Protein AF-A0A356QNW9-F1 (afdb_monomer_lite)

Sequence (130 aa):
RPGVWLYSIDDLGQACDSNRRRRQNQLPAALTIVDEETRRFMGDLHHRSTVPVIEQLRAGWNETGEVELDRLFRKLPELDESSQKEIRQAFERYAAKMLHPPMASLRSESKAGPPHGLLEALRRLFDLKE

Foldseek 3Di:
DPDDDDDDVVNVVVVVVVVVVVVVVCVVVVVVVVVVVVQVVQLVVLLVVVVVLLVQLLVVLVVVLVVVLVVVCVVCVVDDPVRSVVVSVVSVVVSCVVSVVLSVVSNVVSNVGRPCPSSVVSCVVRVGDD

pLDDT: mean 86.73, std 9.59, range [52.38, 97.38]

Structure (mmCIF, N/CA/C/O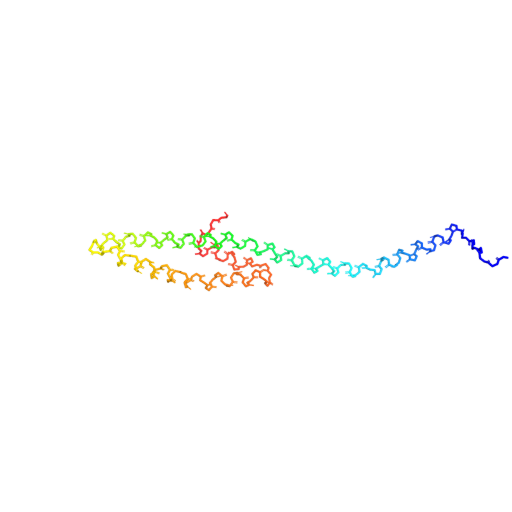 backbone):
data_AF-A0A356QNW9-F1
#
_entry.id   AF-A0A356QNW9-F1
#
loop_
_atom_site.group_PDB
_atom_site.id
_atom_site.type_symbol
_atom_site.label_atom_id
_atom_site.label_alt_id
_atom_site.label_comp_id
_atom_site.label_asym_id
_atom_site.label_entity_id
_atom_site.label_seq_id
_atom_site.pdbx_PDB_ins_code
_atom_site.Cartn_x
_atom_site.Cartn_y
_atom_site.Cartn_z
_atom_site.occupancy
_atom_site.B_iso_or_equiv
_atom_site.auth_seq_id
_atom_site.auth_comp_id
_atom_site.auth_asym_id
_atom_site.auth_atom_id
_atom_site.pdbx_PDB_model_num
ATOM 1 N N . ARG A 1 1 ? 32.084 26.393 -61.274 1.00 52.38 1 ARG A N 1
ATOM 2 C CA . ARG A 1 1 ? 31.153 27.075 -60.344 1.00 52.38 1 ARG A CA 1
ATOM 3 C C . ARG A 1 1 ? 31.309 26.416 -58.980 1.00 52.38 1 ARG A C 1
ATOM 5 O O . ARG A 1 1 ? 30.937 25.254 -58.878 1.00 52.38 1 ARG A O 1
ATOM 12 N N . PRO A 1 2 ? 31.911 27.079 -57.982 1.00 62.78 2 PRO A N 1
ATOM 13 C CA . PRO A 1 2 ? 31.852 26.579 -56.614 1.00 62.78 2 PRO A CA 1
ATOM 14 C C . PRO A 1 2 ? 30.390 26.650 -56.139 1.00 62.78 2 PRO A C 1
ATOM 16 O O . PRO A 1 2 ? 29.737 27.661 -56.387 1.00 62.78 2 PRO A O 1
ATOM 19 N N . GLY A 1 3 ? 29.865 25.579 -55.534 1.00 79.75 3 GLY A N 1
ATOM 20 C CA . GLY A 1 3 ? 28.503 25.550 -54.968 1.00 79.75 3 GLY A CA 1
ATOM 21 C C . GLY A 1 3 ? 27.479 24.631 -55.651 1.00 79.75 3 GLY A C 1
ATOM 22 O O . GLY A 1 3 ? 26.285 24.833 -55.457 1.00 79.75 3 GLY A O 1
ATOM 23 N N . VAL A 1 4 ? 27.901 23.643 -56.448 1.00 85.19 4 VAL A N 1
ATOM 24 C CA . VAL A 1 4 ? 27.004 22.596 -56.977 1.00 85.19 4 VAL A CA 1
ATOM 25 C C . VAL A 1 4 ? 27.518 21.229 -56.531 1.00 85.19 4 VAL A C 1
ATOM 27 O O . VAL A 1 4 ? 28.680 20.910 -56.782 1.00 85.19 4 VAL A O 1
ATOM 30 N N . TRP A 1 5 ? 26.657 20.433 -55.890 1.00 86.50 5 TRP A N 1
ATOM 31 C CA . TRP A 1 5 ? 26.933 19.050 -55.487 1.00 86.50 5 TRP A CA 1
ATOM 32 C C . TRP A 1 5 ? 26.065 18.089 -56.299 1.00 86.50 5 TRP A C 1
ATOM 34 O O . TRP A 1 5 ? 24.870 18.330 -56.470 1.00 86.50 5 TRP A O 1
ATOM 44 N N . LEU A 1 6 ? 26.670 17.009 -56.794 1.00 87.12 6 LEU A N 1
ATOM 45 C CA . LEU A 1 6 ? 25.974 15.906 -57.448 1.00 87.12 6 LEU A CA 1
ATOM 46 C C . LEU A 1 6 ? 25.867 14.757 -56.447 1.00 87.12 6 LEU A C 1
ATOM 48 O O . LEU A 1 6 ? 26.887 14.299 -55.942 1.00 87.12 6 LEU A O 1
ATOM 52 N N . TYR A 1 7 ? 24.645 14.306 -56.194 1.00 90.25 7 TYR A N 1
ATOM 53 C CA . TYR A 1 7 ? 24.368 13.098 -55.429 1.00 90.25 7 TYR A CA 1
ATOM 54 C C . TYR A 1 7 ? 23.663 12.096 -56.337 1.00 90.25 7 TYR A C 1
ATOM 56 O O . TYR A 1 7 ? 22.772 12.455 -57.110 1.00 90.25 7 TYR A O 1
ATOM 64 N N . SER A 1 8 ? 24.079 10.846 -56.237 1.00 93.00 8 SER A N 1
ATOM 65 C CA . SER A 1 8 ? 23.524 9.692 -56.927 1.00 93.00 8 SER A CA 1
ATOM 66 C C . SER A 1 8 ? 22.657 8.858 -55.979 1.00 93.00 8 SER A C 1
ATOM 68 O O . SER A 1 8 ? 22.595 9.090 -54.769 1.00 93.00 8 SER A O 1
ATOM 70 N N . ILE A 1 9 ? 21.976 7.854 -56.529 1.00 91.12 9 ILE A N 1
ATOM 71 C CA . ILE A 1 9 ? 21.210 6.888 -55.732 1.00 91.12 9 ILE A CA 1
ATOM 72 C C . ILE A 1 9 ? 22.138 6.097 -54.792 1.00 91.12 9 ILE A C 1
ATOM 74 O O . ILE A 1 9 ? 21.743 5.792 -53.666 1.00 91.12 9 ILE A O 1
ATOM 78 N N . ASP A 1 10 ? 23.383 5.841 -55.198 1.00 92.19 10 ASP A N 1
ATOM 79 C CA . ASP A 1 10 ? 24.368 5.136 -54.370 1.00 92.19 10 ASP A CA 1
ATOM 80 C C . ASP A 1 10 ? 24.761 5.952 -53.127 1.00 92.19 10 ASP A C 1
ATOM 82 O O . ASP A 1 10 ? 24.916 5.394 -52.037 1.00 92.19 10 ASP A O 1
ATOM 86 N N . ASP A 1 11 ? 24.831 7.283 -53.250 1.00 92.19 11 ASP A N 1
ATOM 87 C CA . ASP A 1 11 ? 25.099 8.182 -52.119 1.00 92.19 11 ASP A CA 1
ATOM 88 C C . ASP A 1 11 ? 23.957 8.152 -51.088 1.00 92.19 11 ASP A C 1
ATOM 90 O O . ASP A 1 11 ? 24.192 8.155 -49.875 1.00 92.19 11 ASP A O 1
ATOM 94 N N . LEU A 1 12 ? 22.706 8.053 -51.557 1.00 89.94 12 LEU A N 1
ATOM 95 C CA . LEU A 1 12 ? 21.548 7.846 -50.682 1.00 89.94 12 LEU A CA 1
ATOM 96 C C . LEU A 1 12 ? 21.597 6.471 -50.004 1.00 89.94 12 LEU A C 1
ATOM 98 O O . LEU A 1 12 ? 21.293 6.373 -48.814 1.00 89.94 12 LEU A O 1
ATOM 102 N N . GLY A 1 13 ? 22.031 5.430 -50.721 1.00 92.75 13 GLY A N 1
ATOM 103 C CA . GLY A 1 13 ? 22.248 4.092 -50.167 1.00 92.75 13 GLY A CA 1
ATOM 104 C C . GLY A 1 13 ? 23.233 4.103 -48.995 1.00 92.75 13 GLY A C 1
ATOM 105 O O . GLY A 1 13 ? 22.906 3.627 -47.903 1.00 92.75 13 GLY A O 1
ATOM 106 N N . GLN A 1 14 ? 24.393 4.745 -49.166 1.00 92.50 14 GLN A N 1
ATOM 107 C CA . GLN A 1 14 ? 25.385 4.892 -48.093 1.00 92.50 14 GLN A CA 1
ATOM 108 C C . GLN A 1 14 ? 24.844 5.677 -46.890 1.00 92.50 14 GLN A C 1
ATOM 110 O O . GLN A 1 14 ? 25.080 5.297 -45.737 1.00 92.50 14 GLN A O 1
ATOM 115 N N . ALA A 1 15 ? 24.084 6.749 -47.130 1.00 91.38 15 ALA A N 1
ATOM 116 C CA . ALA A 1 15 ? 23.450 7.515 -46.060 1.00 91.38 15 ALA A CA 1
ATOM 117 C C . ALA A 1 15 ? 22.413 6.676 -45.288 1.00 91.38 15 ALA A C 1
ATOM 119 O O . ALA A 1 15 ? 22.367 6.718 -44.054 1.00 91.38 15 ALA A O 1
ATOM 120 N N . CYS A 1 16 ? 21.609 5.870 -45.988 1.00 93.19 16 CYS A N 1
ATOM 121 C CA . CYS A 1 16 ? 20.646 4.952 -45.384 1.00 93.19 16 CYS A CA 1
ATOM 122 C C . CYS A 1 16 ? 21.324 3.883 -44.516 1.00 93.19 16 CYS A C 1
ATOM 124 O O . CYS A 1 16 ? 20.870 3.640 -43.393 1.00 93.19 16 CYS A O 1
ATOM 126 N N . ASP A 1 17 ? 22.419 3.287 -44.987 1.00 94.44 17 ASP A N 1
ATOM 127 C CA . ASP A 1 17 ? 23.171 2.277 -44.237 1.00 94.44 17 ASP A CA 1
ATOM 128 C C . ASP A 1 17 ? 23.862 2.866 -43.008 1.00 94.44 17 ASP A C 1
ATOM 130 O O . ASP A 1 17 ? 23.784 2.294 -41.915 1.00 94.44 17 ASP A O 1
ATOM 134 N N . SER A 1 18 ? 24.458 4.052 -43.146 1.00 93.50 18 SER A N 1
ATOM 135 C CA . SER A 1 18 ? 25.014 4.805 -42.019 1.00 93.50 18 SER A CA 1
ATOM 136 C C . SER A 1 18 ? 23.938 5.094 -40.966 1.00 93.50 18 SER A C 1
ATOM 138 O O . SER A 1 18 ? 24.117 4.798 -39.782 1.00 93.50 18 SER A O 1
ATOM 140 N N . ASN A 1 19 ? 22.758 5.559 -41.388 1.00 93.50 19 ASN A N 1
ATOM 141 C CA . ASN A 1 19 ? 21.628 5.794 -40.490 1.00 93.50 19 ASN A CA 1
ATOM 142 C C . ASN A 1 19 ? 21.106 4.505 -39.836 1.00 93.50 19 ASN A C 1
ATOM 144 O O . ASN A 1 19 ? 20.705 4.524 -38.670 1.00 93.50 19 ASN A O 1
ATOM 148 N N . ARG A 1 20 ? 21.108 3.371 -40.546 1.00 93.69 20 ARG A N 1
ATOM 149 C CA . ARG A 1 20 ? 20.712 2.070 -39.987 1.00 93.69 20 ARG A CA 1
ATOM 150 C C . ARG A 1 20 ? 21.689 1.611 -38.907 1.00 93.69 20 ARG A C 1
ATOM 152 O O . ARG A 1 20 ? 21.234 1.261 -37.821 1.00 93.69 20 ARG A O 1
ATOM 159 N N . ARG A 1 21 ? 23.000 1.691 -39.160 1.00 94.75 21 ARG A N 1
ATOM 160 C CA . ARG A 1 21 ? 24.043 1.371 -38.168 1.00 94.75 21 ARG A CA 1
ATOM 161 C C . ARG A 1 21 ? 23.951 2.284 -36.949 1.00 94.75 21 ARG A C 1
ATOM 163 O O . ARG A 1 21 ? 23.965 1.809 -35.819 1.00 94.75 21 ARG A O 1
ATOM 170 N N . ARG A 1 22 ? 23.755 3.590 -37.165 1.00 92.94 22 ARG A N 1
ATOM 171 C CA . ARG A 1 22 ? 23.537 4.550 -36.072 1.00 92.94 22 ARG A CA 1
ATOM 172 C C . ARG A 1 22 ? 22.333 4.172 -35.213 1.00 92.94 22 ARG A C 1
ATOM 174 O O . ARG A 1 22 ? 22.460 4.197 -33.997 1.00 92.94 22 ARG A O 1
ATOM 181 N N . ARG A 1 23 ? 21.201 3.783 -35.816 1.00 91.31 23 ARG A N 1
ATOM 182 C CA . ARG A 1 23 ? 20.015 3.314 -35.074 1.00 91.31 23 ARG A CA 1
ATOM 183 C C . ARG A 1 23 ? 20.262 2.007 -34.323 1.00 91.31 23 ARG A C 1
ATOM 185 O O . ARG A 1 23 ? 19.843 1.897 -33.179 1.00 91.31 23 ARG A O 1
ATOM 192 N N . GLN A 1 24 ? 20.966 1.048 -34.924 1.00 94.06 24 GLN A N 1
ATOM 193 C CA . GLN A 1 24 ? 21.340 -0.201 -34.248 1.00 94.06 24 GLN A CA 1
ATOM 194 C C . GLN A 1 24 ? 22.191 0.068 -33.001 1.00 94.06 24 GLN A C 1
ATOM 196 O O . GLN A 1 24 ? 21.935 -0.515 -31.953 1.00 94.06 24 G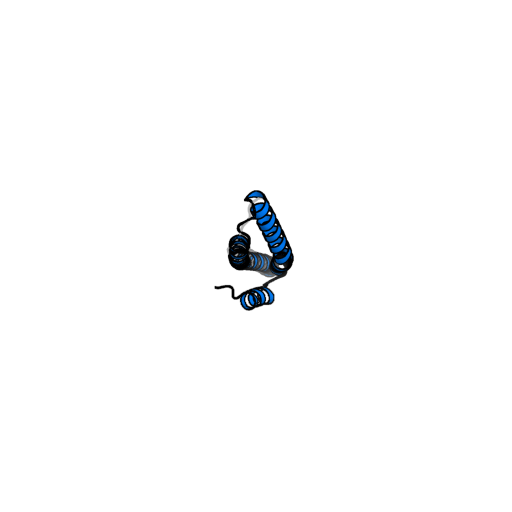LN A O 1
ATOM 201 N N . ASN A 1 25 ? 23.117 1.025 -33.072 1.00 95.00 25 ASN A N 1
ATOM 202 C CA . ASN A 1 25 ? 23.936 1.422 -31.924 1.00 95.00 25 ASN A CA 1
ATOM 203 C C . ASN A 1 25 ? 23.132 2.105 -30.802 1.00 95.00 25 ASN A C 1
ATOM 205 O O . ASN A 1 25 ? 23.614 2.170 -29.677 1.00 95.00 25 ASN A O 1
ATOM 209 N N . GLN A 1 26 ? 21.924 2.613 -31.082 1.00 94.88 26 GLN A N 1
ATOM 210 C CA . GLN A 1 26 ? 21.022 3.168 -30.062 1.00 94.88 26 GLN A CA 1
ATOM 211 C C . GLN A 1 26 ? 20.162 2.099 -29.376 1.00 94.88 26 GLN A C 1
ATOM 213 O O . GLN A 1 26 ? 19.555 2.384 -28.346 1.00 94.88 26 GLN A O 1
ATOM 218 N N . LEU A 1 27 ? 20.102 0.875 -29.913 1.00 94.62 27 LEU A N 1
ATOM 219 C CA . LEU A 1 27 ? 19.269 -0.196 -29.365 1.00 94.62 27 LEU A CA 1
ATOM 220 C C . LEU A 1 27 ? 19.569 -0.492 -27.882 1.00 94.62 27 LEU A C 1
ATOM 222 O O . LEU A 1 27 ? 18.607 -0.578 -27.121 1.00 94.62 27 LEU A O 1
ATOM 226 N N . PRO A 1 28 ? 20.837 -0.582 -27.424 1.00 95.31 28 PRO A N 1
ATOM 227 C CA . PRO A 1 28 ? 21.124 -0.807 -26.008 1.00 95.31 28 PRO A CA 1
ATOM 228 C C . PRO A 1 28 ? 20.571 0.304 -25.109 1.00 95.31 28 PRO A C 1
ATOM 230 O O . PRO A 1 28 ? 19.963 0.012 -24.088 1.00 95.31 28 PRO A O 1
ATOM 233 N N . ALA A 1 29 ? 20.710 1.570 -25.518 1.00 95.94 29 ALA A N 1
ATOM 234 C CA . ALA A 1 29 ? 20.181 2.705 -24.762 1.00 95.94 29 ALA A CA 1
ATOM 235 C C . ALA A 1 29 ? 18.645 2.679 -24.693 1.00 95.94 29 ALA A C 1
ATOM 237 O O . ALA A 1 29 ? 18.070 2.922 -23.636 1.00 95.94 29 ALA A O 1
ATOM 238 N N . ALA A 1 30 ? 17.980 2.332 -25.799 1.00 96.19 30 ALA A N 1
ATOM 239 C CA . ALA A 1 30 ? 16.530 2.171 -25.821 1.00 96.19 30 ALA A CA 1
ATOM 240 C C . ALA A 1 30 ? 16.060 1.043 -24.886 1.00 96.19 30 ALA A C 1
ATOM 242 O O . ALA A 1 30 ? 15.075 1.216 -24.174 1.00 96.19 30 ALA A O 1
ATOM 243 N N . LEU A 1 31 ? 16.775 -0.088 -24.847 1.00 96.81 31 LEU A N 1
ATOM 244 C CA . LEU A 1 31 ? 16.458 -1.197 -23.943 1.00 96.81 31 LEU A CA 1
ATOM 245 C C . LEU A 1 31 ? 16.624 -0.813 -22.470 1.00 96.81 31 LEU A C 1
ATOM 247 O O . LEU A 1 31 ? 15.779 -1.188 -21.664 1.00 96.81 31 LEU A O 1
ATOM 251 N N . THR A 1 32 ? 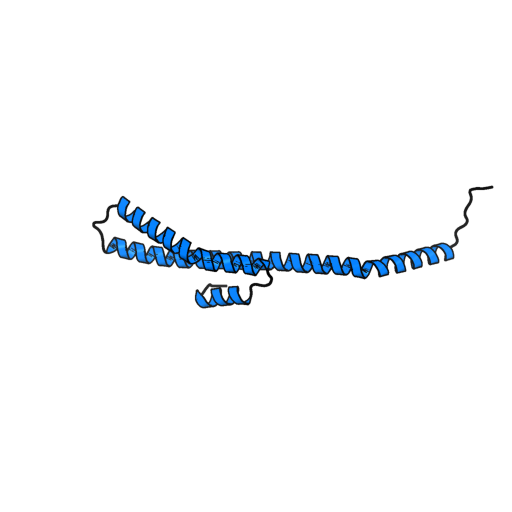17.651 -0.031 -22.125 1.00 97.38 32 THR A N 1
ATOM 252 C CA . THR A 1 32 ? 17.818 0.490 -20.759 1.00 97.38 32 THR A CA 1
ATOM 253 C C . THR A 1 32 ? 16.612 1.321 -20.329 1.00 97.38 32 THR A C 1
ATOM 255 O O . THR A 1 32 ? 16.075 1.093 -19.250 1.00 97.38 32 THR A O 1
ATOM 258 N N . ILE A 1 33 ? 16.137 2.224 -21.194 1.00 96.81 33 ILE A N 1
ATOM 259 C CA . ILE A 1 33 ? 14.951 3.047 -20.914 1.00 96.81 33 ILE A CA 1
ATOM 260 C C . ILE A 1 33 ? 13.717 2.162 -20.705 1.00 96.81 33 ILE A C 1
ATOM 262 O O . ILE A 1 33 ? 12.966 2.355 -19.753 1.00 96.81 33 ILE A O 1
ATOM 266 N N . VAL A 1 34 ? 13.507 1.171 -21.578 1.00 97.38 34 VAL A N 1
ATOM 267 C CA . VAL A 1 34 ? 12.373 0.241 -21.460 1.00 97.38 34 VAL A CA 1
ATOM 268 C C . VAL A 1 34 ? 12.424 -0.526 -20.140 1.00 97.38 34 VAL A C 1
ATOM 270 O O . VAL A 1 34 ? 11.394 -0.668 -19.486 1.00 97.38 34 VAL A O 1
ATOM 273 N N . ASP A 1 35 ? 13.595 -1.009 -19.731 1.00 96.00 35 ASP A N 1
ATOM 274 C CA . ASP A 1 35 ? 13.748 -1.766 -18.487 1.00 96.00 35 ASP A CA 1
ATOM 275 C C . ASP A 1 35 ? 13.509 -0.890 -17.245 1.00 96.00 35 ASP A C 1
ATOM 277 O O . ASP A 1 35 ? 12.807 -1.294 -16.316 1.00 96.00 35 ASP A O 1
ATOM 281 N N . GLU A 1 36 ? 14.019 0.344 -17.244 1.00 94.12 36 GLU A N 1
ATOM 282 C CA . GLU A 1 36 ? 13.774 1.320 -16.176 1.00 94.12 36 GLU A CA 1
ATOM 283 C C . GLU A 1 36 ? 12.286 1.664 -16.037 1.00 94.12 36 GLU A C 1
ATOM 285 O O . GLU A 1 36 ? 11.732 1.587 -14.935 1.00 94.12 36 GLU A O 1
ATOM 290 N N . GLU A 1 37 ? 11.614 1.974 -17.148 1.00 94.50 37 GLU A N 1
ATOM 291 C CA . GLU A 1 37 ? 10.185 2.296 -17.144 1.00 94.50 37 GLU A CA 1
ATOM 292 C C . GLU A 1 37 ? 9.320 1.076 -16.808 1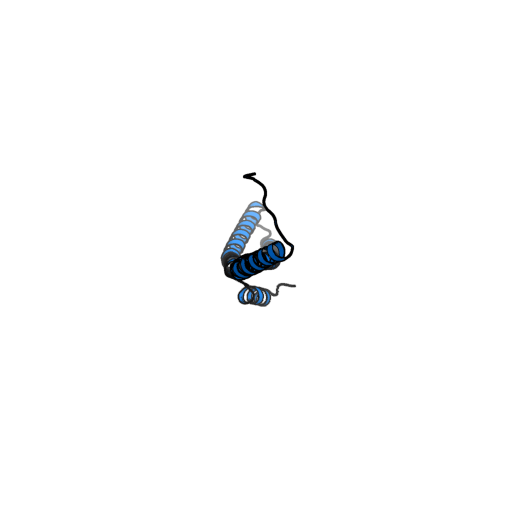.00 94.50 37 GLU A C 1
ATOM 294 O O . GLU A 1 37 ? 8.321 1.204 -16.101 1.00 94.50 37 GLU A O 1
ATOM 299 N N . THR A 1 38 ? 9.723 -0.129 -17.223 1.00 93.50 38 THR A N 1
ATOM 300 C CA . THR A 1 38 ? 9.031 -1.371 -16.844 1.00 93.50 38 THR A CA 1
ATOM 301 C C . THR A 1 38 ? 9.118 -1.598 -15.337 1.00 93.50 38 THR A C 1
ATOM 303 O O . THR A 1 38 ? 8.101 -1.867 -14.695 1.00 93.50 38 THR A O 1
ATOM 306 N N . ARG A 1 39 ? 10.307 -1.437 -14.738 1.00 87.31 39 ARG A N 1
ATOM 307 C CA . ARG A 1 39 ? 10.494 -1.557 -13.282 1.00 87.31 39 ARG A CA 1
ATOM 308 C C . ARG A 1 39 ? 9.644 -0.540 -12.520 1.00 87.31 39 ARG A C 1
ATOM 310 O O . ARG A 1 39 ? 8.986 -0.904 -11.545 1.00 87.31 39 ARG A O 1
ATOM 317 N N . ARG A 1 40 ? 9.606 0.709 -12.991 1.00 86.56 40 ARG A N 1
ATOM 318 C CA . ARG A 1 40 ? 8.768 1.767 -12.415 1.00 86.56 40 ARG A CA 1
ATOM 319 C C . ARG A 1 40 ? 7.278 1.436 -12.511 1.00 86.56 40 ARG A C 1
ATOM 321 O O . ARG A 1 40 ? 6.580 1.483 -11.502 1.00 86.56 40 ARG A O 1
ATOM 328 N N . PHE A 1 41 ? 6.809 1.053 -13.697 1.00 88.25 41 PHE A N 1
ATOM 329 C CA . PHE A 1 41 ? 5.414 0.695 -13.938 1.00 88.25 41 PHE A CA 1
ATOM 330 C C . PHE A 1 41 ? 4.956 -0.470 -13.056 1.00 88.25 41 PHE A C 1
ATOM 332 O O . PHE A 1 41 ? 3.879 -0.411 -12.465 1.00 88.25 41 PHE A O 1
ATOM 339 N N . MET A 1 42 ? 5.781 -1.512 -12.924 1.00 84.00 42 MET A N 1
ATOM 340 C CA . MET A 1 42 ? 5.468 -2.649 -12.059 1.00 84.00 42 MET A CA 1
ATOM 341 C C . MET A 1 42 ? 5.367 -2.229 -10.588 1.00 84.00 42 MET A C 1
ATOM 343 O O . MET A 1 42 ? 4.426 -2.636 -9.909 1.00 84.00 42 MET A O 1
ATOM 347 N N . GLY A 1 43 ? 6.266 -1.364 -10.105 1.00 79.19 43 GLY A N 1
ATOM 348 C CA . GLY A 1 43 ? 6.163 -0.780 -8.762 1.00 79.19 43 GLY A CA 1
ATOM 349 C C . GLY A 1 43 ? 4.844 -0.028 -8.544 1.00 79.19 43 GLY A C 1
ATOM 350 O O . GLY A 1 43 ? 4.145 -0.266 -7.557 1.00 79.19 43 GLY A O 1
ATOM 351 N N . ASP A 1 44 ? 4.449 0.814 -9.502 1.00 82.56 44 ASP A N 1
ATOM 352 C CA . ASP A 1 44 ? 3.186 1.560 -9.443 1.00 82.56 44 ASP A CA 1
ATOM 353 C C . ASP A 1 44 ? 1.958 0.632 -9.465 1.00 82.56 44 ASP A C 1
ATOM 355 O O . ASP A 1 44 ? 0.992 0.847 -8.723 1.00 82.56 44 ASP A O 1
ATOM 359 N N . LEU A 1 45 ? 1.988 -0.422 -10.286 1.00 83.06 45 LEU A N 1
ATOM 360 C CA . LEU A 1 45 ? 0.921 -1.419 -10.370 1.00 83.06 45 LEU A CA 1
ATOM 361 C C . LEU A 1 45 ? 0.754 -2.171 -9.043 1.00 83.06 45 LEU A C 1
ATOM 363 O O . LEU A 1 45 ? -0.366 -2.310 -8.546 1.00 83.06 45 LEU A O 1
ATOM 367 N N . HIS A 1 46 ? 1.861 -2.607 -8.440 1.00 75.62 46 HIS A N 1
ATOM 368 C CA . HIS A 1 46 ? 1.850 -3.281 -7.144 1.00 75.62 46 HIS A CA 1
ATOM 369 C C . HIS A 1 46 ? 1.367 -2.372 -6.018 1.00 75.62 46 HIS A C 1
ATOM 371 O O . HIS A 1 46 ? 0.613 -2.807 -5.149 1.00 75.62 46 HIS A O 1
ATOM 377 N N . HIS A 1 47 ? 1.740 -1.093 -6.035 1.00 75.94 47 HIS A N 1
ATOM 378 C CA . HIS A 1 47 ? 1.221 -0.141 -5.062 1.00 75.94 47 HIS A CA 1
ATOM 379 C C . HIS A 1 47 ? -0.311 -0.061 -5.114 1.00 75.94 47 HIS A C 1
ATOM 381 O O . HIS A 1 47 ? -0.976 -0.152 -4.079 1.00 75.94 47 HIS A O 1
ATOM 387 N N . ARG A 1 48 ? -0.888 0.013 -6.321 1.00 79.50 48 ARG A N 1
ATOM 388 C CA . ARG A 1 48 ? -2.346 0.045 -6.517 1.00 79.50 48 ARG A CA 1
ATOM 389 C C . ARG A 1 48 ? -3.044 -1.225 -6.030 1.00 79.50 48 ARG A C 1
ATOM 391 O O . ARG A 1 48 ? -4.115 -1.109 -5.445 1.00 79.50 48 ARG A O 1
ATOM 398 N N . SER A 1 49 ? -2.447 -2.408 -6.196 1.00 77.31 49 SER A N 1
ATOM 399 C CA . SER A 1 49 ? -3.057 -3.661 -5.720 1.00 77.31 49 SER A CA 1
ATOM 400 C C . SER A 1 49 ? -3.089 -3.788 -4.192 1.00 77.31 49 SER A C 1
ATOM 402 O O . SER A 1 49 ? -3.887 -4.556 -3.666 1.00 77.31 49 SER A O 1
ATOM 404 N N . THR A 1 50 ? -2.251 -3.043 -3.458 1.00 77.94 50 THR A N 1
ATOM 405 C CA . THR A 1 50 ? -2.265 -3.071 -1.981 1.00 77.94 50 THR A CA 1
ATOM 406 C C . THR A 1 50 ? -3.379 -2.238 -1.349 1.00 77.94 50 THR A C 1
ATOM 408 O O . THR A 1 50 ? -3.783 -2.525 -0.223 1.00 77.94 50 THR A O 1
ATOM 411 N N . VAL A 1 51 ? -3.896 -1.224 -2.051 1.00 80.81 51 VAL A N 1
ATOM 412 C CA . VAL A 1 51 ? -4.892 -0.291 -1.495 1.00 80.81 51 VAL A CA 1
ATOM 413 C C . VAL A 1 51 ? -6.191 -0.997 -1.080 1.00 80.81 51 VAL A C 1
ATOM 415 O O . VAL A 1 51 ? -6.570 -0.834 0.081 1.00 80.81 51 VAL A O 1
ATOM 418 N N . PRO A 1 52 ? -6.826 -1.839 -1.924 1.00 83.25 52 PRO A N 1
ATOM 419 C CA . PRO A 1 52 ? -8.067 -2.521 -1.547 1.00 83.25 52 PRO A CA 1
ATOM 420 C C . PRO A 1 52 ? -7.899 -3.431 -0.326 1.00 83.25 52 PRO A C 1
ATOM 422 O O . PRO A 1 52 ? -8.770 -3.496 0.536 1.00 83.25 52 PRO A O 1
ATOM 425 N N . VAL A 1 53 ? -6.743 -4.089 -0.202 1.00 82.44 53 VAL A N 1
ATOM 426 C CA . VAL A 1 53 ? -6.447 -4.983 0.927 1.00 82.44 53 VAL A CA 1
ATOM 427 C C . VAL A 1 53 ? -6.329 -4.198 2.237 1.00 82.44 53 VAL A C 1
ATOM 429 O O . VAL A 1 53 ? -6.848 -4.628 3.265 1.00 82.44 53 VAL A O 1
ATOM 432 N N . ILE A 1 54 ? -5.698 -3.019 2.208 1.00 82.19 54 ILE A N 1
ATOM 433 C CA . ILE A 1 54 ? -5.623 -2.124 3.374 1.00 82.19 54 ILE A CA 1
ATOM 434 C C . ILE A 1 54 ? -7.023 -1.663 3.799 1.00 82.19 54 ILE A C 1
ATOM 436 O O . ILE A 1 54 ? -7.318 -1.606 4.994 1.00 82.19 54 ILE A O 1
ATOM 440 N N . GLU A 1 55 ? -7.879 -1.322 2.836 1.00 85.31 55 GLU A N 1
ATOM 441 C CA . GLU A 1 55 ? -9.247 -0.874 3.107 1.00 85.31 55 GLU A CA 1
ATOM 442 C C . GLU A 1 55 ? -10.093 -1.981 3.737 1.00 85.31 55 GLU A C 1
ATOM 444 O O . GLU A 1 55 ? -10.722 -1.746 4.770 1.00 85.31 55 GLU A O 1
ATOM 449 N N . GLN A 1 56 ? -10.045 -3.196 3.185 1.00 86.94 56 GLN A N 1
ATOM 450 C CA . GLN A 1 56 ? -10.751 -4.349 3.744 1.00 86.94 56 GLN A CA 1
ATOM 451 C C . GLN A 1 56 ? -10.265 -4.699 5.155 1.00 86.94 56 GLN A C 1
ATOM 453 O O . GLN A 1 56 ? -11.084 -4.916 6.048 1.00 86.94 56 GLN A O 1
ATOM 458 N N . LEU A 1 57 ? -8.946 -4.688 5.385 1.00 85.06 57 LEU A N 1
ATOM 459 C CA . LEU A 1 57 ? -8.372 -4.952 6.706 1.00 85.06 57 LEU A CA 1
ATOM 460 C C . LEU A 1 57 ? -8.884 -3.950 7.747 1.00 85.06 57 LEU A C 1
ATOM 462 O O . LEU A 1 57 ? -9.270 -4.329 8.853 1.00 85.06 57 LEU A O 1
ATOM 466 N N . ARG A 1 58 ? -8.908 -2.661 7.391 1.00 84.56 58 ARG A N 1
ATOM 467 C CA . ARG A 1 58 ? -9.409 -1.609 8.279 1.00 84.56 58 ARG A CA 1
ATOM 468 C C . ARG A 1 58 ? -10.909 -1.749 8.532 1.00 84.56 58 ARG A C 1
ATOM 470 O O . ARG A 1 58 ? -11.343 -1.540 9.662 1.00 84.56 58 ARG A O 1
ATOM 477 N N . ALA A 1 59 ? -11.683 -2.096 7.505 1.00 86.50 59 ALA A N 1
ATOM 478 C CA . ALA A 1 59 ? -13.123 -2.287 7.621 1.00 86.50 59 ALA A CA 1
ATOM 479 C C . ALA A 1 59 ? -13.465 -3.432 8.587 1.00 86.50 59 ALA A C 1
ATOM 481 O O . ALA A 1 59 ? -14.207 -3.202 9.540 1.00 86.50 59 ALA A O 1
ATOM 482 N N . GLY A 1 60 ? -12.860 -4.613 8.414 1.00 85.00 60 GLY A N 1
ATOM 483 C CA . GLY A 1 60 ? -13.115 -5.768 9.285 1.00 85.00 60 GLY A CA 1
ATOM 484 C C . GLY A 1 60 ? -12.690 -5.537 10.741 1.00 85.00 60 GLY A C 1
ATOM 485 O O . GLY A 1 60 ? -13.378 -5.951 11.678 1.00 85.00 60 GLY A O 1
ATOM 486 N N . TRP A 1 61 ? -11.587 -4.811 10.955 1.00 84.25 61 TRP A N 1
ATOM 487 C CA . TRP A 1 61 ? -11.140 -4.462 12.305 1.00 84.25 61 TRP A CA 1
ATOM 488 C C . TRP A 1 61 ? -12.097 -3.493 13.003 1.00 84.25 61 TRP A C 1
ATOM 490 O O . TRP A 1 61 ? -12.420 -3.677 14.178 1.00 84.25 61 TRP A O 1
ATOM 500 N N . ASN A 1 62 ? -12.559 -2.469 12.282 1.00 85.38 62 ASN A N 1
ATOM 501 C CA . ASN A 1 62 ? -13.535 -1.521 12.806 1.00 85.38 62 ASN A CA 1
ATOM 502 C C . ASN A 1 62 ? -14.861 -2.221 13.120 1.00 85.38 62 ASN A C 1
ATOM 504 O O . ASN A 1 62 ? -15.382 -2.034 14.210 1.00 85.38 62 ASN A O 1
ATOM 508 N N . GLU A 1 63 ? -15.366 -3.070 12.220 1.00 88.12 63 GLU A N 1
ATOM 509 C CA . GLU A 1 63 ? -16.604 -3.831 12.435 1.00 88.12 63 GLU A CA 1
ATOM 510 C C . GLU A 1 63 ? -16.539 -4.674 13.716 1.00 88.12 63 GLU A C 1
ATOM 512 O O . GLU A 1 63 ? -17.433 -4.606 14.558 1.00 88.12 63 GLU A O 1
ATOM 517 N N . THR A 1 64 ? -15.437 -5.402 13.918 1.00 87.69 64 THR A N 1
ATOM 518 C CA . THR A 1 64 ? -15.242 -6.212 15.130 1.00 87.69 64 THR A CA 1
ATOM 519 C C . THR A 1 64 ? -15.187 -5.342 16.392 1.00 87.69 64 THR A C 1
ATOM 521 O O . THR A 1 64 ? -15.757 -5.698 17.423 1.00 87.69 64 THR A O 1
ATOM 524 N N . GLY A 1 65 ? -14.519 -4.185 16.320 1.00 89.69 6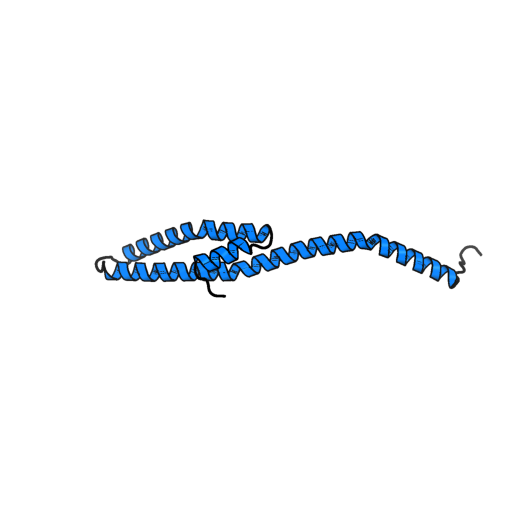5 GLY A N 1
ATOM 525 C CA . GLY A 1 65 ? -14.430 -3.244 17.437 1.00 89.69 65 GLY A CA 1
ATOM 526 C C . GLY A 1 65 ? -15.775 -2.625 17.813 1.00 89.69 65 GLY A C 1
ATOM 527 O O . GLY A 1 65 ? -16.098 -2.540 18.995 1.00 89.69 65 GLY A O 1
ATOM 528 N N . GLU A 1 66 ? -16.576 -2.250 16.818 1.00 91.38 66 GLU A N 1
ATOM 529 C CA . GLU A 1 66 ? -17.924 -1.707 17.002 1.00 91.38 66 GLU A CA 1
ATOM 530 C C . GLU A 1 66 ? -18.850 -2.711 17.698 1.00 91.38 66 GLU A C 1
ATOM 532 O O . GLU A 1 66 ? -19.513 -2.368 18.676 1.00 91.38 66 GLU A O 1
ATOM 537 N N . VAL A 1 67 ? -18.825 -3.979 17.273 1.00 94.31 67 VAL A N 1
ATOM 538 C CA . VAL A 1 67 ? -19.622 -5.051 17.895 1.00 94.31 67 VAL A CA 1
ATOM 539 C C . VAL A 1 67 ? -19.270 -5.240 19.375 1.00 94.31 67 VAL A C 1
ATOM 541 O O . VAL A 1 67 ? -20.166 -5.401 20.212 1.00 94.31 67 VAL A O 1
ATOM 544 N N . GLU A 1 68 ? -17.983 -5.211 19.727 1.00 94.38 68 GLU A N 1
ATOM 545 C CA . GLU A 1 68 ? -17.550 -5.371 21.119 1.00 94.38 68 GLU A CA 1
ATOM 546 C C . GLU A 1 68 ? -17.831 -4.128 21.976 1.00 94.38 68 GLU A C 1
ATOM 548 O O . GLU A 1 68 ? -18.219 -4.267 23.140 1.00 94.38 68 GLU A O 1
ATOM 553 N N . LEU A 1 69 ? -17.719 -2.920 21.415 1.00 95.25 69 LEU A N 1
ATOM 554 C CA . LEU A 1 69 ? -18.123 -1.686 22.096 1.00 95.25 69 LEU A CA 1
ATOM 555 C C . LEU A 1 69 ? -19.629 -1.668 22.377 1.00 95.25 69 LEU A C 1
ATOM 557 O O . LEU A 1 69 ? -20.036 -1.403 23.508 1.00 95.25 69 LEU A O 1
ATOM 561 N N . ASP A 1 70 ? -20.458 -2.034 21.401 1.00 94.75 70 ASP A N 1
ATOM 562 C CA . ASP A 1 70 ? -21.907 -2.141 21.586 1.00 94.75 70 ASP A CA 1
ATOM 563 C C . ASP A 1 70 ? -22.262 -3.173 22.661 1.00 94.75 70 ASP A C 1
ATOM 565 O O . ASP A 1 70 ? -23.142 -2.955 23.501 1.00 94.75 70 ASP A O 1
ATOM 569 N N . ARG A 1 71 ? -21.555 -4.308 22.678 1.00 96.06 71 ARG A N 1
ATOM 570 C CA . ARG A 1 71 ? -21.716 -5.332 23.713 1.00 96.06 71 ARG A CA 1
ATOM 571 C C . ARG A 1 71 ? -21.329 -4.811 25.097 1.00 96.06 71 ARG A C 1
ATOM 573 O O . ARG A 1 71 ? -22.009 -5.145 26.069 1.00 96.06 71 ARG A O 1
ATOM 580 N N . LEU A 1 72 ? -20.257 -4.026 25.195 1.00 95.88 72 LEU A N 1
ATOM 581 C CA . LEU A 1 72 ? -19.810 -3.399 26.437 1.00 95.88 72 LEU A CA 1
ATOM 582 C C . LEU A 1 72 ? -20.846 -2.394 26.949 1.00 95.88 72 LEU A C 1
ATOM 584 O O . LEU A 1 72 ? -21.248 -2.480 28.107 1.00 95.88 72 LEU A O 1
ATOM 588 N N . PHE A 1 73 ? -21.332 -1.500 26.089 1.00 95.88 73 PHE A N 1
ATOM 589 C CA . PHE A 1 73 ? -22.300 -0.471 26.477 1.00 95.88 73 PHE A CA 1
ATOM 590 C C . PHE A 1 73 ? -23.659 -1.057 26.868 1.00 95.88 73 PHE A C 1
ATOM 592 O O . PHE A 1 73 ? -24.285 -0.575 27.805 1.00 95.88 73 PHE A O 1
ATOM 599 N N . ARG A 1 74 ? -24.084 -2.174 26.259 1.00 95.75 74 ARG A N 1
ATOM 600 C CA . ARG A 1 74 ? -25.272 -2.919 26.723 1.00 95.75 74 ARG A CA 1
ATOM 601 C C . ARG A 1 74 ? -25.105 -3.529 28.118 1.00 95.75 74 ARG A C 1
ATOM 603 O O . ARG A 1 74 ? -26.101 -3.729 28.806 1.00 95.75 74 ARG A O 1
ATOM 610 N N . LYS A 1 75 ? -23.878 -3.877 28.520 1.00 96.81 75 LYS A N 1
ATOM 611 C CA . LYS A 1 75 ? -23.577 -4.444 29.847 1.00 96.81 75 LYS A CA 1
ATOM 612 C C . LYS A 1 75 ? -23.384 -3.387 30.931 1.00 96.81 75 LYS A C 1
ATOM 614 O O . LYS A 1 75 ? -23.491 -3.739 32.100 1.00 96.81 75 LYS A O 1
ATOM 619 N N . LEU A 1 76 ? -23.088 -2.150 30.540 1.00 95.94 76 LEU A N 1
ATOM 620 C CA . LEU A 1 76 ? -22.835 -1.015 31.427 1.00 95.94 76 LEU A CA 1
ATOM 621 C C . LEU A 1 76 ? -23.818 0.131 31.111 1.00 95.94 76 LEU A C 1
ATOM 623 O O . LEU A 1 76 ? -23.392 1.191 30.642 1.00 95.94 76 LEU A O 1
ATOM 627 N N . PRO A 1 77 ? -25.137 -0.078 31.301 1.00 93.19 77 PRO A N 1
ATOM 628 C CA . PRO A 1 77 ? -26.164 0.912 30.963 1.00 93.19 77 PRO A CA 1
ATOM 629 C C . PRO A 1 77 ? -26.060 2.213 31.776 1.00 93.19 77 PRO A C 1
ATOM 631 O O . PRO A 1 77 ? -26.657 3.216 31.399 1.00 93.19 77 PRO A O 1
ATOM 634 N N . GLU A 1 78 ? -25.324 2.207 32.886 1.00 95.62 78 GLU A N 1
ATOM 635 C CA . GLU A 1 78 ? -25.062 3.367 33.738 1.00 95.62 78 GLU A CA 1
ATOM 636 C C . GLU A 1 78 ? -24.036 4.361 33.166 1.00 95.62 78 GLU A C 1
ATOM 638 O O . GLU A 1 78 ? -23.904 5.462 33.701 1.00 95.62 78 GLU A O 1
ATOM 643 N N . LEU A 1 79 ? -23.304 3.998 32.105 1.00 94.81 79 LEU A N 1
ATOM 644 C CA . LEU A 1 79 ? -22.351 4.901 31.458 1.00 94.81 79 LEU A CA 1
ATOM 645 C C . LEU A 1 79 ? -23.079 6.019 30.708 1.00 94.81 79 LEU A C 1
ATOM 647 O O . LEU A 1 79 ? -23.894 5.755 29.822 1.00 94.81 79 LEU A O 1
ATOM 651 N N . ASP A 1 80 ? -22.707 7.264 30.998 1.00 94.81 80 ASP A N 1
ATOM 652 C CA . ASP A 1 80 ? -23.178 8.431 30.262 1.00 94.81 80 ASP A CA 1
ATOM 653 C C . ASP A 1 80 ? -22.571 8.503 28.846 1.00 94.81 80 ASP A C 1
ATOM 655 O O . ASP A 1 80 ? -21.545 7.889 28.539 1.00 94.81 80 ASP A O 1
ATOM 659 N N . GLU A 1 81 ? -23.197 9.281 27.958 1.00 94.31 81 GLU A N 1
ATOM 660 C CA . GLU A 1 81 ? -22.755 9.417 26.561 1.00 94.31 81 GLU A CA 1
ATOM 661 C C . GLU A 1 81 ? -21.307 9.922 26.441 1.00 94.31 81 GLU A C 1
ATOM 663 O O . GLU A 1 81 ? -20.575 9.523 25.531 1.00 94.31 81 GLU A O 1
ATOM 668 N N . SER A 1 82 ? -20.875 10.773 27.378 1.00 96.50 82 SER A N 1
ATOM 669 C CA . SER A 1 82 ? -19.507 11.291 27.433 1.00 96.50 82 SER A CA 1
ATOM 670 C C . SER A 1 82 ? -18.498 10.165 27.676 1.00 96.50 82 SER A C 1
ATOM 672 O O . SER A 1 82 ? -17.545 10.010 26.908 1.00 96.50 82 SER A O 1
ATOM 674 N N . SER A 1 83 ? -18.735 9.316 28.684 1.00 96.31 83 SER A N 1
ATOM 675 C CA . SER A 1 83 ? -17.856 8.178 28.977 1.00 96.31 83 SER A CA 1
ATOM 676 C C . SER A 1 83 ? -17.857 7.148 27.851 1.00 96.31 83 SER A C 1
ATOM 678 O O . SER A 1 83 ? -16.796 6.640 27.485 1.00 96.31 83 SER A O 1
ATOM 680 N N . GLN A 1 84 ? -19.020 6.864 27.253 1.00 95.81 84 GLN A N 1
ATOM 681 C CA . GLN A 1 84 ? -19.106 5.963 26.097 1.00 95.81 84 GLN A CA 1
ATOM 682 C C . GLN A 1 84 ? -18.262 6.475 24.922 1.00 95.81 84 GLN A C 1
ATOM 684 O O . GLN A 1 84 ? -17.531 5.704 24.293 1.00 95.81 84 GLN A O 1
ATOM 689 N N . LYS A 1 85 ? -18.302 7.784 24.650 1.00 95.69 85 LYS A N 1
ATOM 690 C CA . LYS A 1 85 ? -17.496 8.411 23.599 1.00 95.69 85 LYS A CA 1
ATOM 691 C C . LYS A 1 85 ? -15.997 8.321 23.883 1.00 95.69 85 LYS A C 1
ATOM 693 O O . LYS A 1 85 ? -15.236 7.991 22.975 1.00 95.69 85 LYS A O 1
ATOM 698 N N . GLU A 1 86 ? -15.566 8.574 25.117 1.00 97.31 86 GLU A N 1
ATOM 699 C CA . GLU A 1 86 ? -14.152 8.460 25.501 1.00 97.31 86 GLU A CA 1
ATOM 700 C C . GLU A 1 86 ? -13.630 7.022 25.373 1.00 97.31 86 GLU A C 1
ATOM 702 O O . GLU A 1 86 ? -12.539 6.798 24.839 1.00 97.31 86 GLU A O 1
ATOM 707 N N . ILE A 1 87 ? -14.429 6.030 25.786 1.00 96.00 87 ILE A N 1
ATOM 708 C CA . ILE A 1 87 ? -14.099 4.605 25.634 1.00 96.00 87 ILE A CA 1
ATOM 709 C C . ILE A 1 87 ? -13.973 4.241 24.153 1.00 96.00 87 ILE A C 1
ATOM 711 O O . ILE A 1 87 ? -12.967 3.653 23.748 1.00 96.00 87 ILE A O 1
ATOM 715 N N . ARG A 1 88 ? -14.954 4.636 23.334 1.00 94.81 88 ARG A N 1
ATOM 716 C CA . ARG A 1 88 ? -14.931 4.425 21.882 1.00 94.81 88 ARG A CA 1
ATOM 717 C C . ARG A 1 88 ? -13.674 5.030 21.261 1.00 94.81 88 ARG A C 1
ATOM 719 O O . ARG A 1 88 ? -12.936 4.337 20.567 1.00 94.81 88 ARG A O 1
ATOM 726 N N . GLN A 1 89 ? -13.356 6.278 21.599 1.00 95.06 89 GLN A N 1
ATOM 727 C CA . GLN A 1 89 ? -12.168 6.954 21.084 1.00 95.06 89 GLN A CA 1
ATOM 728 C C . GLN A 1 89 ? -10.865 6.278 21.541 1.00 95.06 89 GLN A C 1
ATOM 730 O O . GLN A 1 89 ? -9.897 6.197 20.782 1.00 95.06 89 GLN A O 1
ATOM 735 N N . ALA A 1 90 ? -10.801 5.778 22.778 1.00 94.75 90 ALA A N 1
ATOM 736 C CA . ALA A 1 90 ? -9.657 5.006 23.253 1.00 94.75 90 ALA A CA 1
ATOM 737 C C . ALA A 1 90 ? -9.474 3.709 22.450 1.00 94.75 90 ALA A C 1
ATOM 739 O O . ALA A 1 90 ? -8.344 3.388 22.072 1.00 94.75 90 ALA A O 1
ATOM 740 N N . PHE A 1 91 ? -10.572 3.019 22.139 1.00 92.88 91 PHE A N 1
ATOM 741 C CA . PHE A 1 91 ? -10.567 1.792 21.350 1.00 92.88 91 PHE A CA 1
ATOM 742 C C . PHE A 1 91 ? -10.151 2.043 19.894 1.00 92.88 91 PHE A C 1
ATOM 744 O O . PHE A 1 91 ? -9.265 1.359 19.384 1.00 92.88 91 PHE A O 1
ATOM 751 N N . GLU A 1 92 ? -10.685 3.089 19.258 1.00 90.56 92 GLU A N 1
ATOM 752 C CA . GLU A 1 92 ? -10.278 3.528 17.916 1.00 90.56 92 GLU A CA 1
ATOM 753 C C . GLU A 1 92 ? -8.782 3.865 17.858 1.00 90.56 92 GLU A C 1
ATOM 755 O O . GLU A 1 92 ? -8.068 3.428 16.952 1.00 90.56 92 GLU A O 1
ATOM 760 N N . ARG A 1 93 ? -8.267 4.604 18.854 1.00 93.25 93 ARG A N 1
ATOM 761 C CA . ARG A 1 93 ? -6.831 4.920 18.955 1.00 93.25 93 ARG A CA 1
ATOM 762 C C . ARG A 1 93 ? -5.984 3.662 19.117 1.00 93.25 93 ARG A C 1
ATOM 764 O O . ARG A 1 93 ? -4.897 3.588 18.544 1.00 93.25 93 ARG A O 1
ATOM 771 N N . TYR A 1 94 ? -6.443 2.700 19.911 1.00 91.50 94 TYR A N 1
ATOM 772 C CA . TYR A 1 94 ? -5.755 1.427 20.093 1.00 91.50 94 TYR A CA 1
ATOM 773 C C . TYR A 1 94 ? -5.722 0.619 18.789 1.00 91.50 94 TYR A C 1
ATOM 775 O O . TYR A 1 94 ? -4.642 0.227 18.346 1.00 91.50 94 TYR A O 1
ATOM 783 N N . ALA A 1 95 ? -6.866 0.463 18.120 1.00 87.62 95 ALA A N 1
ATOM 784 C CA . ALA A 1 95 ? -6.967 -0.217 16.832 1.00 87.62 95 ALA A CA 1
ATOM 785 C C . ALA A 1 95 ? -6.069 0.437 15.768 1.00 87.62 95 ALA A C 1
ATOM 787 O O . ALA A 1 95 ? -5.297 -0.247 15.095 1.00 87.62 95 ALA A O 1
ATOM 788 N N . ALA A 1 96 ? -6.076 1.771 15.674 1.00 88.19 96 ALA A N 1
ATOM 789 C CA . ALA A 1 96 ? -5.209 2.508 14.756 1.00 88.19 96 ALA A CA 1
ATOM 790 C C . ALA A 1 96 ? -3.715 2.249 15.021 1.00 88.19 96 ALA A C 1
ATOM 792 O O . ALA A 1 96 ? -2.944 2.066 14.077 1.00 88.19 96 ALA A O 1
ATOM 793 N N . LYS A 1 97 ? -3.299 2.188 16.295 1.00 91.12 97 LYS A N 1
ATOM 794 C CA . LYS A 1 97 ? -1.915 1.855 16.674 1.00 91.12 97 LYS A CA 1
ATOM 795 C C . LYS A 1 97 ? -1.539 0.420 16.305 1.00 91.12 97 LYS A C 1
ATOM 797 O O . LYS A 1 97 ? -0.410 0.204 15.878 1.00 91.12 97 LYS A O 1
ATOM 802 N N . MET A 1 98 ? -2.461 -0.534 16.433 1.00 87.75 98 MET A N 1
ATOM 803 C CA . MET A 1 98 ? -2.230 -1.937 16.063 1.00 87.75 98 MET A CA 1
ATOM 804 C C . MET A 1 98 ? -2.137 -2.138 14.546 1.00 87.75 98 MET A C 1
ATOM 806 O O . MET A 1 98 ? -1.311 -2.918 14.080 1.00 87.75 98 MET A O 1
ATOM 810 N N . LEU A 1 99 ? -2.939 -1.405 13.770 1.00 86.25 99 LEU A N 1
ATOM 811 C CA . LEU A 1 99 ? -2.940 -1.490 12.307 1.00 86.25 99 LEU A CA 1
ATOM 812 C C . LEU A 1 99 ? -1.782 -0.726 11.653 1.00 86.25 99 LEU A C 1
ATOM 814 O O . LEU A 1 99 ? -1.400 -1.036 10.525 1.00 86.25 99 LEU A O 1
ATOM 818 N N . HIS A 1 100 ? -1.205 0.275 12.322 1.00 87.62 100 HIS A N 1
ATOM 819 C CA . HIS A 1 100 ? -0.160 1.100 11.719 1.00 87.62 100 HIS A CA 1
ATOM 820 C C . HIS A 1 100 ? 1.085 0.295 11.280 1.00 87.62 100 HIS A C 1
ATOM 822 O O . HIS A 1 100 ? 1.474 0.438 10.119 1.00 87.62 100 HIS A O 1
ATOM 828 N N . PRO A 1 101 ? 1.703 -0.570 12.115 1.00 87.50 101 PRO A N 1
ATOM 829 C CA . PRO A 1 101 ? 2.856 -1.372 11.701 1.00 87.50 101 PRO A CA 1
ATOM 830 C C . PRO A 1 101 ? 2.613 -2.271 10.472 1.00 87.50 101 PRO A C 1
ATOM 832 O O . PRO A 1 101 ? 3.380 -2.140 9.517 1.00 87.50 101 PRO A O 1
ATOM 835 N N . PRO A 1 102 ? 1.567 -3.128 10.412 1.00 83.62 102 PRO A N 1
ATOM 836 C CA . PRO A 1 102 ? 1.353 -3.989 9.246 1.00 83.62 102 PRO A CA 1
ATOM 837 C C . PRO A 1 102 ? 1.042 -3.187 7.976 1.00 83.62 102 PRO A C 1
ATOM 839 O O . PRO A 1 102 ? 1.557 -3.514 6.906 1.00 83.62 102 PRO A O 1
ATOM 842 N N . MET A 1 103 ? 0.281 -2.089 8.080 1.00 83.31 103 MET A N 1
ATOM 843 C CA . MET A 1 103 ? 0.021 -1.205 6.936 1.00 83.31 103 MET A CA 1
ATOM 844 C C . MET A 1 103 ? 1.293 -0.502 6.441 1.00 83.31 103 MET A C 1
ATOM 846 O O . MET A 1 103 ? 1.477 -0.336 5.233 1.00 83.31 103 MET A O 1
ATOM 850 N N . ALA A 1 104 ? 2.173 -0.079 7.351 1.00 84.88 104 ALA A N 1
ATOM 851 C CA . ALA A 1 104 ? 3.443 0.548 6.998 1.00 84.88 104 ALA A CA 1
ATOM 852 C C . ALA A 1 104 ? 4.381 -0.442 6.292 1.00 84.88 104 ALA A C 1
ATOM 854 O O . ALA A 1 104 ? 4.953 -0.094 5.257 1.00 84.88 104 ALA A O 1
ATOM 855 N N . SER A 1 105 ? 4.481 -1.680 6.789 1.00 83.44 105 SER A N 1
ATOM 856 C CA . SER A 1 105 ? 5.259 -2.745 6.145 1.00 83.44 105 SER A CA 1
ATOM 857 C C . SER A 1 105 ? 4.746 -3.057 4.741 1.00 83.44 105 SER A C 1
ATOM 859 O O . SER A 1 105 ? 5.538 -3.093 3.802 1.00 83.44 105 SER A O 1
ATOM 861 N N . LEU A 1 106 ? 3.426 -3.169 4.560 1.00 79.81 106 LEU A N 1
ATOM 862 C CA . LEU A 1 106 ? 2.825 -3.419 3.247 1.00 79.81 106 LEU A CA 1
ATOM 863 C C . LEU A 1 106 ? 3.119 -2.289 2.245 1.00 79.81 106 LEU A C 1
ATOM 865 O O . LEU A 1 106 ? 3.482 -2.540 1.095 1.00 79.81 106 LEU A O 1
ATOM 869 N N . ARG A 1 107 ? 3.032 -1.026 2.689 1.00 77.31 107 ARG A N 1
ATOM 870 C CA . ARG A 1 107 ? 3.403 0.134 1.859 1.00 77.31 107 ARG A CA 1
ATOM 871 C C . ARG A 1 107 ? 4.894 0.148 1.526 1.00 77.31 107 ARG A C 1
ATOM 873 O O . ARG A 1 107 ? 5.248 0.519 0.410 1.00 77.31 107 ARG A O 1
ATOM 880 N N . SER A 1 108 ? 5.756 -0.233 2.466 1.00 77.88 108 SER A N 1
ATOM 881 C CA . SER A 1 108 ? 7.205 -0.302 2.255 1.00 77.88 108 SER A CA 1
ATOM 882 C C . SER A 1 108 ? 7.578 -1.379 1.236 1.00 77.88 108 SER A C 1
ATOM 884 O O . SER A 1 108 ? 8.312 -1.093 0.293 1.00 77.88 108 SER A O 1
ATOM 886 N N . GLU A 1 109 ? 7.025 -2.588 1.362 1.00 75.06 109 GLU A N 1
ATOM 887 C CA . GLU A 1 109 ? 7.289 -3.673 0.411 1.00 75.06 109 GLU A CA 1
ATOM 888 C C . GLU A 1 109 ? 6.794 -3.347 -0.996 1.00 75.06 109 GLU A C 1
ATOM 890 O O . GLU A 1 109 ? 7.513 -3.612 -1.955 1.00 75.06 109 GLU A O 1
ATOM 895 N N . SER A 1 110 ? 5.644 -2.671 -1.133 1.00 68.94 110 SER A N 1
ATOM 896 C CA . SER A 1 110 ? 5.144 -2.245 -2.450 1.00 68.94 110 SER A CA 1
ATOM 897 C C . SER A 1 110 ? 6.123 -1.348 -3.225 1.00 68.94 110 SER A C 1
ATOM 899 O O . SER A 1 110 ? 6.064 -1.293 -4.449 1.00 68.94 110 SER A O 1
ATOM 901 N N . LYS A 1 111 ? 7.042 -0.663 -2.527 1.00 66.62 111 LYS A N 1
ATOM 902 C CA . LYS A 1 111 ? 8.090 0.17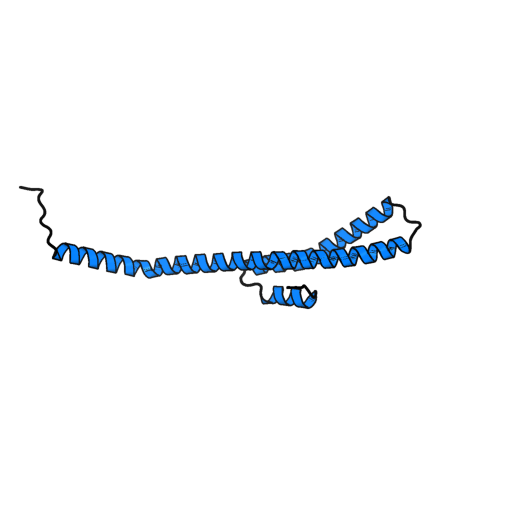4 -3.134 1.00 66.62 111 LYS A CA 1
ATOM 903 C C . LYS A 1 111 ? 9.360 -0.600 -3.489 1.00 66.62 111 LYS A C 1
ATOM 905 O O . LYS A 1 111 ? 10.127 -0.131 -4.322 1.00 66.62 111 LYS A O 1
ATOM 910 N N . ALA A 1 112 ? 9.608 -1.737 -2.840 1.00 65.38 112 ALA A N 1
ATOM 911 C CA . ALA A 1 112 ? 10.812 -2.547 -3.029 1.00 65.38 112 ALA A CA 1
ATOM 912 C C . ALA A 1 112 ? 10.653 -3.619 -4.123 1.00 65.38 112 ALA A C 1
ATOM 914 O O . ALA A 1 112 ? 11.640 -4.219 -4.543 1.00 65.38 112 ALA A O 1
ATOM 915 N N . GLY A 1 113 ? 9.427 -3.860 -4.591 1.00 61.72 113 GLY A N 1
ATOM 916 C CA . GLY A 1 113 ? 9.117 -4.860 -5.604 1.00 61.72 113 GLY A CA 1
ATOM 917 C C . GLY A 1 113 ? 7.730 -5.461 -5.383 1.00 61.72 113 GLY A C 1
ATOM 918 O O . GLY A 1 113 ? 6.940 -4.912 -4.619 1.00 61.72 113 GLY A O 1
ATOM 919 N N . PRO A 1 114 ? 7.405 -6.583 -6.042 1.00 57.03 114 PRO A N 1
ATOM 920 C CA . PRO A 1 114 ? 6.112 -7.232 -5.894 1.00 57.03 114 PRO A CA 1
ATOM 921 C C . PRO A 1 114 ? 5.908 -7.696 -4.437 1.00 57.03 114 PRO A C 1
ATOM 923 O O . PRO A 1 114 ? 6.568 -8.650 -4.024 1.00 57.03 114 PRO A O 1
ATOM 926 N N . PRO A 1 115 ? 4.962 -7.130 -3.658 1.00 61.12 115 PRO A N 1
ATOM 927 C CA . PRO A 1 115 ? 4.739 -7.507 -2.260 1.00 61.12 115 PRO A CA 1
ATOM 928 C C . PRO A 1 115 ? 3.927 -8.808 -2.156 1.00 61.12 115 PRO A C 1
ATOM 930 O O . PRO A 1 115 ? 3.101 -8.961 -1.263 1.00 61.12 115 PRO A O 1
ATOM 933 N N . HIS A 1 116 ? 4.089 -9.736 -3.107 1.00 66.56 116 HIS A N 1
ATOM 934 C CA . HIS A 1 116 ? 3.200 -10.892 -3.248 1.00 66.56 116 HIS A CA 1
ATOM 935 C C . HIS A 1 116 ? 3.232 -11.761 -1.991 1.00 66.56 116 HIS A C 1
ATOM 937 O O . HIS A 1 116 ? 2.188 -12.221 -1.554 1.00 66.56 116 HIS A O 1
ATOM 943 N N . GLY A 1 117 ? 4.399 -11.923 -1.359 1.00 76.94 117 GLY A N 1
ATOM 944 C CA . GLY A 1 117 ? 4.529 -12.715 -0.136 1.00 76.94 117 GLY A CA 1
ATOM 945 C C . GLY A 1 117 ? 3.756 -12.126 1.045 1.00 76.94 117 GLY A C 1
ATOM 946 O O . GLY A 1 117 ? 2.916 -12.809 1.629 1.00 76.94 117 GLY A O 1
ATOM 947 N N . LEU A 1 118 ? 4.009 -10.859 1.389 1.00 80.25 118 LEU A N 1
ATOM 948 C CA . LEU A 1 118 ? 3.357 -10.219 2.533 1.00 80.25 118 LEU A CA 1
ATOM 949 C C . LEU A 1 118 ? 1.875 -9.942 2.277 1.00 80.25 118 LEU A C 1
ATOM 951 O O . LEU A 1 118 ? 1.064 -10.111 3.183 1.00 80.25 118 LEU A O 1
ATOM 955 N N . LEU A 1 119 ? 1.505 -9.541 1.058 1.00 79.19 119 LEU A N 1
ATOM 956 C CA . LEU A 1 119 ? 0.112 -9.290 0.697 1.00 79.19 119 LEU A CA 1
ATOM 957 C C . LEU A 1 119 ? -0.723 -10.571 0.796 1.00 79.19 119 LEU A C 1
ATOM 959 O O . LEU A 1 119 ? -1.786 -10.556 1.412 1.00 79.19 119 LEU A O 1
ATOM 963 N N . GLU A 1 120 ? -0.223 -11.685 0.257 1.00 80.19 120 GLU A N 1
ATOM 964 C CA . GLU A 1 120 ? -0.882 -12.989 0.373 1.00 80.19 120 GLU A CA 1
ATOM 965 C C . GLU A 1 120 ? -0.905 -13.492 1.820 1.00 80.19 120 GLU A C 1
ATOM 967 O O . GLU A 1 120 ? -1.911 -14.041 2.270 1.00 80.19 120 GLU A O 1
ATOM 972 N N . ALA A 1 121 ? 0.165 -13.268 2.588 1.00 84.19 121 ALA A N 1
ATOM 973 C CA . ALA A 1 121 ? 0.182 -13.602 4.008 1.00 84.19 121 ALA A CA 1
ATOM 974 C C . ALA A 1 121 ? -0.879 -12.811 4.788 1.00 84.19 121 ALA A C 1
ATOM 976 O O . ALA A 1 121 ? -1.620 -13.404 5.565 1.00 84.19 121 ALA A O 1
ATOM 977 N N . LEU A 1 122 ? -1.000 -11.500 4.557 1.00 82.06 122 LEU A N 1
ATOM 978 C CA . LEU A 1 122 ? -2.018 -10.663 5.196 1.00 82.06 122 LEU A CA 1
ATOM 979 C C . LEU A 1 122 ? -3.431 -11.084 4.795 1.00 82.06 122 LEU A C 1
ATOM 981 O O . LEU A 1 122 ? -4.289 -11.199 5.666 1.00 82.06 122 LEU A O 1
ATOM 985 N N . ARG A 1 123 ? -3.662 -11.381 3.511 1.00 82.81 123 ARG A N 1
ATOM 986 C CA . ARG A 1 123 ? -4.946 -11.917 3.040 1.00 82.81 123 ARG A CA 1
ATOM 987 C C . ARG A 1 123 ? -5.340 -13.187 3.784 1.00 82.81 123 ARG A C 1
ATOM 989 O O . ARG A 1 123 ? -6.466 -13.285 4.249 1.00 82.81 123 ARG A O 1
ATOM 996 N N . ARG A 1 124 ? -4.402 -14.122 3.956 1.00 83.62 124 ARG A N 1
ATOM 997 C CA . ARG A 1 124 ? -4.642 -15.386 4.670 1.00 83.62 124 ARG A CA 1
ATOM 998 C C . ARG A 1 124 ? -4.809 -15.207 6.176 1.00 83.62 124 ARG A C 1
ATOM 1000 O O . ARG A 1 124 ? -5.648 -15.870 6.768 1.00 83.62 124 ARG A O 1
ATOM 1007 N N . LEU A 1 125 ? -4.003 -14.348 6.799 1.00 83.81 125 LEU A N 1
ATOM 1008 C CA . LEU A 1 125 ? -4.044 -14.119 8.247 1.00 83.81 125 LEU A CA 1
ATOM 1009 C C . LEU A 1 125 ? -5.332 -13.421 8.690 1.00 83.81 125 LEU A C 1
ATOM 1011 O O . LEU A 1 125 ? -5.786 -13.654 9.807 1.00 83.81 125 LEU A O 1
ATOM 1015 N N . PHE A 1 126 ? -5.898 -12.573 7.830 1.00 81.38 126 PHE A N 1
ATOM 1016 C CA . PHE A 1 126 ? -7.072 -11.757 8.140 1.00 81.38 126 PHE A CA 1
ATOM 1017 C C . PHE A 1 126 ? -8.323 -12.136 7.339 1.00 81.38 126 PHE A C 1
ATOM 1019 O O . PHE A 1 126 ? -9.303 -11.401 7.397 1.00 81.38 126 PHE A O 1
ATOM 1026 N N . ASP A 1 127 ? -8.290 -13.257 6.611 1.00 82.88 127 ASP A N 1
ATOM 1027 C CA . ASP A 1 127 ? -9.401 -13.767 5.791 1.00 82.88 127 ASP A CA 1
ATOM 1028 C C . ASP A 1 127 ? -10.042 -12.680 4.900 1.00 82.88 127 ASP A C 1
ATOM 1030 O O . ASP A 1 127 ? -11.257 -12.471 4.867 1.00 82.88 127 ASP A O 1
ATOM 1034 N N . LEU A 1 128 ? -9.189 -11.914 4.213 1.00 79.62 128 LEU A N 1
ATOM 1035 C CA . LEU A 1 128 ? -9.610 -10.789 3.375 1.00 79.62 128 LEU A CA 1
ATOM 1036 C C . LEU A 1 128 ? -10.105 -11.315 2.019 1.00 79.62 128 LEU A C 1
ATOM 1038 O O . LEU A 1 128 ? -9.403 -12.082 1.357 1.00 79.62 128 LEU A O 1
ATOM 1042 N N . LYS A 1 129 ? -11.312 -10.906 1.610 1.00 69.06 129 LYS A N 1
ATOM 1043 C CA . LYS A 1 129 ? -11.951 -11.344 0.356 1.00 69.06 129 LYS A CA 1
ATOM 1044 C C . LYS A 1 129 ? -11.243 -10.748 -0.871 1.00 69.06 129 LYS A C 1
ATOM 1046 O O . LYS A 1 129 ? -10.661 -9.669 -0.788 1.00 69.06 129 LYS A O 1
ATOM 1051 N N . GLU A 1 130 ? -11.291 -11.447 -2.007 1.00 57.28 130 GLU A N 1
ATOM 1052 C CA . GLU A 1 130 ? -10.716 -10.961 -3.279 1.00 57.28 130 GLU A CA 1
ATOM 1053 C C . GLU A 1 130 ? -11.245 -9.587 -3.709 1.00 57.28 130 GLU A C 1
ATOM 1055 O O . GLU A 1 130 ? -12.469 -9.342 -3.591 1.00 57.28 130 GLU A O 1
#

Secondary structure (DSSP, 8-state):
-TT-----HHHHHHHHHHHHHHHHHHHHHHHHHHHHHHHHHHHHHHHHHHHHHHHHHHHHHHHHHHHHHHHHHHH-TT--HHHHHHHHHHHHHHHHHHHHHHHHHHHHHHHHS--HHHHHHHHHHTT---

Radius of gyration: 31.07 Å; chains: 1; bounding box: 58×42×94 Å